Protein AF-A0A7D6BUR6-F1 (afdb_monomer_lite)

Sequence (126 aa):
MNGDNGVQLYSAHARELRHTQQHKVMKFVEYGCVEYDRENRVFLCKPIEGYNSTTYEIRNSKEFEWECNCQGFQSAKRRYEKDPNAGLPSCSHVGAVWEWVKQHNLIKVRQSVRDGLQLTLMEESA

Radius of gyration: 18.82 Å; chains: 1; bounding box: 60×35×45 Å

Foldseek 3Di:
DDPQPVQFDQDPVVRDRHDGLVRLLVVQQVVVQWDQDPVVRWIWRQDDPPPDHDIKTWHQDPVQRIAIPDPQQVVQVVVCVVPVVSDGRDGSVNSNVVVVVVVVVVVVVVVVVVVVVVVVVVVVVD

Secondary structure (DSSP, 8-state):
-------EEEETTTTEEEEEHHHHHHHHHHTT-EEEETTTTEEEEPPPTTT----EEEEEETTTEEEE-SHHHHHHHHHHHH-GGG-----HHHHHHHHHHHHHHHHHHHHHHHHHHHHHHHHTT-

Organism: Fermentimicrarchaeum limneticum (NCBI:txid2795018)

pLDDT: mean 80.75, std 17.08, range [31.98, 97.69]

Structure (mmCIF, N/CA/C/O backbone):
data_AF-A0A7D6BUR6-F1
#
_entry.id   AF-A0A7D6BUR6-F1
#
loop_
_atom_site.group_PDB
_atom_site.id
_atom_site.type_symbol
_atom_site.label_atom_id
_atom_site.label_alt_id
_atom_site.label_comp_id
_atom_site.label_asym_id
_atom_site.label_entity_id
_atom_site.label_seq_id
_atom_site.pdbx_PDB_ins_code
_atom_site.Cartn_x
_atom_site.Cartn_y
_atom_site.Cartn_z
_atom_site.occupancy
_atom_site.B_iso_or_equiv
_atom_site.auth_seq_id
_atom_site.auth_comp_id
_atom_site.auth_asym_id
_atom_site.auth_atom_id
_atom_site.pdbx_PDB_model_num
ATOM 1 N N . MET A 1 1 ? -7.703 14.408 -10.888 1.00 31.98 1 MET A N 1
ATOM 2 C CA . MET A 1 1 ? -6.267 14.125 -11.095 1.00 31.98 1 MET A CA 1
ATOM 3 C C . MET A 1 1 ? -6.135 12.637 -11.386 1.00 31.98 1 MET A C 1
ATOM 5 O O . MET A 1 1 ? -6.339 11.840 -10.481 1.00 31.98 1 MET A O 1
ATOM 9 N N . ASN A 1 2 ? -5.915 12.267 -12.652 1.00 38.78 2 ASN A N 1
ATOM 10 C CA . ASN A 1 2 ? -5.820 10.872 -13.096 1.00 38.78 2 ASN A CA 1
ATOM 11 C C . ASN A 1 2 ? -4.355 10.427 -13.042 1.00 38.78 2 ASN A C 1
ATOM 13 O O . ASN A 1 2 ? -3.592 10.705 -13.958 1.00 38.78 2 ASN A O 1
ATOM 17 N N . GLY A 1 3 ? -3.968 9.774 -11.945 1.00 39.25 3 GLY A N 1
ATOM 18 C CA . GLY A 1 3 ? -2.654 9.151 -11.757 1.00 39.25 3 GLY A CA 1
ATOM 19 C C . GLY A 1 3 ? -2.623 7.702 -12.245 1.00 39.25 3 GLY A C 1
ATOM 20 O O . GLY A 1 3 ? -2.198 6.812 -11.506 1.00 39.25 3 GLY A O 1
ATOM 21 N N . ASP A 1 4 ? -3.133 7.436 -13.450 1.00 42.97 4 ASP A N 1
ATOM 22 C CA . ASP A 1 4 ? -2.916 6.138 -14.087 1.00 42.97 4 ASP A CA 1
ATOM 23 C C . ASP A 1 4 ? -1.541 6.153 -14.750 1.00 42.97 4 ASP A C 1
ATOM 25 O O . ASP A 1 4 ? -1.371 6.600 -15.879 1.00 42.97 4 ASP A O 1
ATOM 29 N N . ASN A 1 5 ? -0.530 5.697 -14.010 1.00 48.53 5 ASN A N 1
ATOM 30 C CA . ASN A 1 5 ? 0.828 5.602 -14.535 1.00 48.53 5 ASN A CA 1
ATOM 31 C C . ASN A 1 5 ? 0.986 4.493 -15.590 1.00 48.53 5 ASN A C 1
ATOM 33 O O . ASN A 1 5 ? 2.118 4.212 -15.967 1.00 48.53 5 ASN A O 1
ATOM 37 N N . GLY A 1 6 ? -0.084 3.825 -16.052 1.00 40.94 6 GLY A N 1
ATOM 38 C CA . GLY A 1 6 ? -0.065 2.964 -17.243 1.00 40.94 6 GLY A CA 1
ATOM 39 C C . GLY A 1 6 ? 0.930 1.796 -17.206 1.00 40.94 6 GLY A C 1
ATOM 40 O O . GLY A 1 6 ? 1.127 1.125 -18.216 1.00 40.94 6 GLY A O 1
ATOM 41 N N . VAL A 1 7 ? 1.576 1.535 -16.061 1.00 50.28 7 VAL A N 1
ATOM 42 C CA . VAL A 1 7 ? 2.636 0.533 -15.936 1.00 50.28 7 VAL A CA 1
ATOM 43 C C . VAL A 1 7 ? 1.987 -0.844 -15.946 1.00 50.28 7 VAL A C 1
ATOM 45 O O . VAL A 1 7 ? 1.547 -1.353 -14.910 1.00 50.28 7 VAL A O 1
ATOM 48 N N . GLN A 1 8 ? 1.899 -1.421 -17.140 1.00 53.75 8 GLN A N 1
ATOM 49 C CA . GLN A 1 8 ? 1.542 -2.814 -17.363 1.00 53.75 8 GLN A CA 1
ATOM 50 C C . GLN A 1 8 ? 2.712 -3.704 -16.940 1.00 53.75 8 GLN A C 1
ATOM 52 O O . GLN A 1 8 ? 3.876 -3.387 -17.192 1.00 53.75 8 GLN A O 1
ATOM 57 N N . LEU A 1 9 ? 2.418 -4.822 -16.280 1.00 55.97 9 LEU A N 1
ATOM 58 C CA . LEU A 1 9 ? 3.445 -5.762 -15.852 1.00 55.97 9 LEU A CA 1
ATOM 59 C C . LEU A 1 9 ? 3.578 -6.891 -16.869 1.00 55.97 9 LEU A C 1
ATOM 61 O O . LEU A 1 9 ? 2.595 -7.499 -17.284 1.00 55.97 9 LEU A O 1
ATOM 65 N N . TYR A 1 10 ? 4.812 -7.190 -17.267 1.00 48.00 10 TYR A N 1
ATOM 66 C CA . TYR A 1 10 ? 5.079 -8.328 -18.136 1.00 48.00 10 TYR A CA 1
ATOM 67 C C . TYR A 1 10 ? 4.882 -9.634 -17.355 1.00 48.00 10 TYR A C 1
ATOM 69 O O . TYR A 1 10 ? 5.598 -9.907 -16.389 1.00 48.00 10 TYR A O 1
ATOM 77 N N . SER A 1 11 ? 3.905 -10.442 -17.766 1.00 51.47 11 SER A N 1
ATOM 78 C CA . SER A 1 11 ? 3.726 -11.802 -17.264 1.00 51.47 11 SER A CA 1
ATOM 79 C C . SER A 1 11 ? 4.642 -12.739 -18.042 1.00 51.47 11 SER A C 1
ATOM 81 O O . SER A 1 11 ? 4.384 -13.032 -19.207 1.00 51.47 11 SER A O 1
ATOM 83 N N . ALA A 1 12 ? 5.700 -13.249 -17.407 1.00 46.03 12 ALA A N 1
ATOM 84 C CA . ALA A 1 12 ? 6.602 -14.210 -18.048 1.00 46.03 12 ALA A CA 1
ATOM 85 C C . ALA A 1 12 ? 5.896 -15.529 -18.417 1.00 46.03 12 ALA A C 1
ATOM 87 O O . ALA A 1 12 ? 6.243 -16.152 -19.416 1.00 46.03 12 ALA A O 1
ATOM 88 N N . HIS A 1 13 ? 4.878 -15.918 -17.641 1.00 40.91 13 HIS A N 1
ATOM 89 C CA . HIS A 1 13 ? 4.088 -17.128 -17.867 1.00 40.91 13 HIS A CA 1
ATOM 90 C C . HIS A 1 13 ? 3.125 -16.989 -19.058 1.00 40.91 13 HIS A C 1
ATOM 92 O O . HIS A 1 13 ? 3.010 -17.907 -19.861 1.00 40.91 13 HIS A O 1
ATOM 98 N N . ALA A 1 14 ? 2.477 -15.827 -19.204 1.00 46.41 14 ALA A N 1
ATOM 99 C CA . ALA A 1 14 ? 1.524 -15.559 -20.289 1.00 46.41 14 ALA A CA 1
ATOM 100 C C . ALA A 1 14 ? 2.153 -14.842 -21.504 1.00 46.41 14 ALA A C 1
ATOM 102 O O . ALA A 1 14 ? 1.485 -14.619 -22.507 1.00 46.41 14 ALA A O 1
ATOM 103 N N . ARG A 1 15 ? 3.444 -14.489 -21.417 1.00 46.78 15 ARG A N 1
ATOM 104 C CA . ARG A 1 15 ? 4.232 -13.761 -22.431 1.00 46.78 15 ARG A CA 1
ATOM 105 C C . ARG A 1 15 ? 3.580 -12.471 -22.935 1.00 46.78 15 ARG A C 1
ATOM 107 O O . ARG A 1 15 ? 3.753 -12.092 -24.090 1.00 46.78 15 ARG A O 1
ATOM 114 N N . GLU A 1 16 ? 2.863 -11.772 -22.068 1.00 39.03 16 GLU A N 1
ATOM 115 C CA . GLU A 1 16 ? 2.130 -10.564 -22.438 1.00 39.03 16 GLU A CA 1
ATOM 116 C C . GLU A 1 16 ? 2.135 -9.528 -21.308 1.00 39.03 16 GLU A C 1
ATOM 118 O O . GLU A 1 16 ? 2.304 -9.851 -20.126 1.00 39.03 16 GLU A O 1
ATOM 123 N N . LEU A 1 17 ? 1.967 -8.261 -21.689 1.00 48.22 17 LEU A N 1
ATOM 124 C CA . LEU A 1 17 ? 1.759 -7.160 -20.757 1.00 48.22 17 LEU A CA 1
ATOM 125 C C . LEU A 1 17 ? 0.350 -7.287 -20.172 1.00 48.22 17 LEU A C 1
ATOM 127 O O . LEU A 1 17 ? -0.644 -7.051 -20.854 1.00 48.22 17 LEU A O 1
ATOM 131 N N . ARG A 1 18 ? 0.259 -7.674 -18.901 1.00 50.00 18 ARG A N 1
ATOM 132 C CA . ARG A 1 18 ? -1.007 -7.838 -18.184 1.00 50.00 18 ARG A CA 1
ATOM 133 C C . ARG A 1 18 ? -1.065 -6.916 -16.977 1.00 50.00 18 ARG A C 1
ATOM 135 O O . ARG A 1 18 ? -0.108 -6.833 -16.218 1.00 50.00 18 ARG A O 1
ATOM 142 N N . HIS A 1 19 ? -2.246 -6.326 -16.780 1.00 57.47 19 HIS A N 1
ATOM 143 C CA . HIS A 1 19 ? -2.719 -5.660 -15.560 1.00 57.47 19 HIS A CA 1
ATOM 144 C C . HIS A 1 19 ? -1.846 -4.494 -15.048 1.00 57.47 19 HIS A C 1
ATOM 146 O O . HIS A 1 19 ? -0.657 -4.622 -14.766 1.00 57.47 19 HIS A O 1
ATOM 152 N N . THR A 1 20 ? -2.460 -3.323 -14.886 1.00 70.50 20 THR A N 1
ATOM 153 C CA . THR A 1 20 ? -1.787 -2.147 -14.321 1.00 70.50 20 THR A CA 1
ATOM 154 C C . THR A 1 20 ? -1.488 -2.349 -12.831 1.00 70.50 20 THR A C 1
ATOM 156 O O . THR A 1 20 ? -2.111 -3.178 -12.159 1.00 70.50 20 THR A O 1
ATOM 159 N N . GLN A 1 21 ? -0.568 -1.558 -12.269 1.00 72.50 21 GLN A N 1
ATOM 160 C CA . GLN A 1 21 ? -0.377 -1.511 -10.809 1.00 72.50 21 GLN A CA 1
ATOM 161 C C . GLN A 1 21 ? -1.694 -1.237 -10.064 1.00 72.50 21 GLN A C 1
ATOM 163 O O . GLN A 1 21 ? -1.919 -1.814 -9.003 1.00 72.50 21 GLN A O 1
ATOM 168 N N . GLN A 1 22 ? -2.595 -0.442 -10.653 1.00 75.56 22 GLN A N 1
ATOM 169 C CA . GLN A 1 22 ? -3.933 -0.203 -10.109 1.00 75.56 22 GLN A CA 1
ATOM 170 C C . GLN A 1 22 ? -4.769 -1.485 -10.038 1.00 75.56 22 GLN A C 1
ATOM 172 O O . GLN A 1 22 ? -5.400 -1.739 -9.020 1.00 75.56 22 GLN A O 1
ATOM 177 N N . HIS A 1 23 ? -4.731 -2.348 -11.057 1.00 82.75 23 HIS A N 1
ATOM 178 C CA . HIS A 1 23 ? -5.450 -3.626 -11.012 1.00 82.75 23 HIS A CA 1
ATOM 179 C C . HIS A 1 23 ? -4.988 -4.493 -9.828 1.00 82.75 23 HIS A C 1
ATOM 181 O O . HIS A 1 23 ? -5.812 -5.084 -9.134 1.00 82.75 23 HIS A O 1
ATOM 187 N N . LYS A 1 24 ? -3.676 -4.541 -9.556 1.00 83.94 24 LYS A N 1
ATOM 188 C CA . LYS A 1 24 ? -3.138 -5.268 -8.393 1.00 83.94 24 LYS A CA 1
ATOM 189 C C . LYS A 1 24 ? -3.585 -4.663 -7.067 1.00 83.94 24 LYS A C 1
ATOM 191 O O . LYS A 1 24 ? -3.978 -5.404 -6.175 1.00 83.94 24 LYS A O 1
ATOM 196 N N . VAL A 1 25 ? -3.549 -3.334 -6.956 1.00 89.56 25 VAL A N 1
ATOM 197 C CA . VAL A 1 25 ? -4.068 -2.599 -5.791 1.00 89.56 25 VAL A CA 1
ATOM 198 C C . VAL A 1 25 ? -5.519 -2.990 -5.525 1.00 89.56 25 VAL A C 1
ATOM 200 O O . VAL A 1 25 ? -5.845 -3.404 -4.415 1.00 89.56 25 VAL A O 1
ATOM 203 N N . MET A 1 26 ? -6.365 -2.939 -6.557 1.00 88.19 26 MET A N 1
ATOM 204 C CA . MET A 1 26 ? -7.776 -3.293 -6.429 1.00 88.19 26 MET A CA 1
ATOM 205 C C . MET A 1 26 ? -7.964 -4.737 -5.977 1.00 88.19 26 MET A C 1
ATOM 207 O O . MET A 1 26 ? -8.799 -4.981 -5.115 1.00 88.19 26 MET A O 1
ATOM 211 N N . LYS A 1 27 ? -7.156 -5.679 -6.480 1.00 90.44 27 LYS A N 1
ATOM 212 C CA . LYS A 1 27 ? -7.212 -7.078 -6.039 1.00 90.44 27 LYS A CA 1
ATOM 213 C C . LYS A 1 27 ? -6.839 -7.253 -4.568 1.00 90.44 27 LYS A C 1
ATOM 215 O O . LYS A 1 27 ? -7.552 -7.950 -3.859 1.00 90.44 27 LYS A O 1
ATOM 220 N N . PHE A 1 28 ? -5.793 -6.590 -4.073 1.00 92.69 28 PHE A N 1
ATOM 221 C CA . PHE A 1 28 ? -5.464 -6.651 -2.643 1.00 92.69 28 PHE A CA 1
ATOM 222 C C . PHE A 1 28 ? -6.594 -6.118 -1.756 1.00 92.69 28 PHE A C 1
ATOM 224 O O . PHE A 1 28 ? -6.852 -6.670 -0.689 1.00 92.69 28 PHE A O 1
ATOM 231 N N . VAL A 1 29 ? -7.271 -5.055 -2.191 1.00 91.31 29 VAL A N 1
ATOM 232 C CA . VAL A 1 29 ? -8.382 -4.461 -1.439 1.00 91.31 29 VAL A CA 1
ATOM 233 C C . VAL A 1 29 ? -9.640 -5.335 -1.516 1.00 91.31 29 VAL A C 1
ATOM 235 O O . VAL A 1 29 ? -10.250 -5.601 -0.486 1.00 91.31 29 VAL A O 1
ATOM 238 N N . GLU A 1 30 ? -9.994 -5.832 -2.705 1.00 90.44 30 GLU A N 1
ATOM 239 C CA . GLU A 1 30 ? -11.148 -6.714 -2.952 1.00 90.44 30 GLU A CA 1
ATOM 240 C C . GLU A 1 30 ? -11.070 -8.007 -2.128 1.00 90.44 30 GLU A C 1
ATOM 242 O O . GLU A 1 30 ? -12.069 -8.438 -1.560 1.00 90.44 30 GLU A O 1
ATOM 247 N N . TYR A 1 31 ? -9.877 -8.594 -2.012 1.00 91.62 31 TYR A N 1
ATOM 248 C CA . TYR A 1 31 ? -9.651 -9.834 -1.264 1.00 91.62 31 TYR A CA 1
ATOM 249 C C . TYR A 1 31 ? -9.408 -9.599 0.236 1.00 91.62 31 TYR A C 1
ATOM 251 O O . TYR A 1 31 ? -9.130 -10.547 0.968 1.00 91.62 31 TYR A O 1
ATOM 259 N N . GLY A 1 32 ? -9.487 -8.351 0.717 1.00 92.75 32 GLY A N 1
ATOM 260 C CA . GLY A 1 32 ? -9.280 -8.036 2.132 1.00 92.75 32 GLY A CA 1
ATOM 261 C C . GLY A 1 32 ? -7.861 -8.337 2.625 1.00 92.75 32 GLY A C 1
ATOM 262 O O . GLY A 1 32 ? -7.664 -8.672 3.7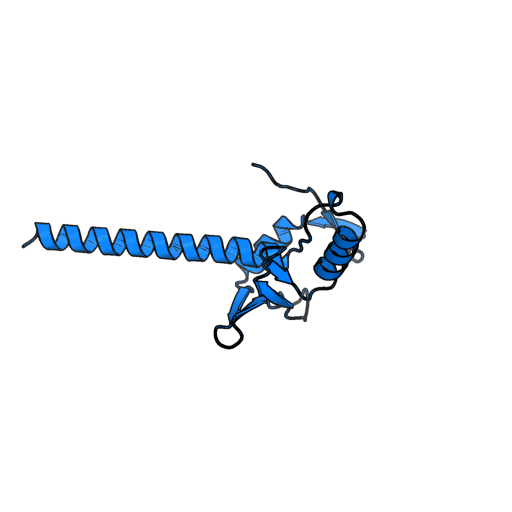90 1.00 92.75 32 GLY A O 1
ATOM 263 N N . CYS A 1 33 ? -6.856 -8.231 1.753 1.00 95.31 33 CYS A N 1
ATOM 264 C CA . CYS A 1 33 ? -5.474 -8.587 2.073 1.00 95.31 33 CYS A CA 1
ATOM 265 C C . CYS A 1 33 ? -4.762 -7.559 2.968 1.00 95.31 33 CYS A C 1
ATOM 267 O O . CYS A 1 33 ? -3.659 -7.833 3.434 1.00 95.31 33 CYS A O 1
ATOM 269 N N . VAL A 1 34 ? -5.331 -6.370 3.176 1.00 96.44 34 VAL A N 1
ATOM 270 C CA . VAL A 1 34 ? -4.720 -5.313 3.995 1.00 96.44 34 VAL A CA 1
ATOM 271 C C . VAL A 1 34 ? -5.287 -5.348 5.410 1.00 96.44 34 VAL A C 1
ATOM 273 O O . VAL A 1 34 ? -6.495 -5.233 5.612 1.00 96.44 34 VAL A O 1
ATOM 276 N N . GLU A 1 35 ? -4.395 -5.452 6.389 1.00 95.44 35 GLU A N 1
ATOM 277 C CA . GLU A 1 35 ? -4.708 -5.455 7.815 1.00 95.44 35 GLU A CA 1
ATOM 278 C C . GLU A 1 35 ? -3.827 -4.442 8.551 1.00 95.44 35 GLU A C 1
ATOM 280 O O . GLU A 1 35 ? -2.665 -4.251 8.199 1.00 95.44 35 GLU A O 1
ATOM 285 N N . TYR A 1 36 ? -4.370 -3.789 9.579 1.00 95.06 36 TYR A N 1
ATOM 286 C CA . TYR A 1 36 ? -3.585 -2.929 10.461 1.00 95.06 36 TYR A CA 1
ATOM 287 C C . TYR A 1 36 ? -3.239 -3.662 11.759 1.00 95.06 36 TYR A C 1
ATOM 289 O O . TYR A 1 36 ? -4.119 -3.917 12.584 1.00 95.06 36 TYR A O 1
ATOM 297 N N . ASP A 1 37 ? -1.954 -3.942 11.951 1.00 94.88 37 ASP A N 1
ATOM 298 C CA . ASP A 1 37 ? -1.402 -4.470 13.192 1.00 94.88 37 ASP A CA 1
ATOM 299 C C . ASP A 1 37 ? -1.193 -3.316 14.184 1.00 94.88 37 ASP A C 1
ATOM 301 O O . ASP A 1 37 ? -0.314 -2.459 14.034 1.00 94.88 37 ASP A O 1
ATOM 305 N N . ARG A 1 38 ? -2.038 -3.295 15.219 1.00 91.88 38 ARG A N 1
ATOM 306 C CA . ARG A 1 38 ? -2.027 -2.259 16.258 1.00 91.88 38 ARG A CA 1
ATOM 307 C C . ARG A 1 38 ? -0.840 -2.372 17.207 1.00 91.88 38 ARG A C 1
ATOM 309 O O . ARG A 1 38 ? -0.437 -1.344 17.750 1.00 91.88 38 ARG A O 1
ATOM 316 N N . GLU A 1 39 ? -0.321 -3.576 17.424 1.00 93.12 39 GLU A N 1
ATOM 317 C CA . GLU A 1 39 ? 0.775 -3.829 18.359 1.00 93.12 39 GLU A CA 1
ATOM 318 C C . GLU A 1 39 ? 2.072 -3.260 17.790 1.00 93.12 39 GLU A C 1
ATOM 320 O O . GLU A 1 39 ? 2.715 -2.408 18.405 1.00 93.12 39 GLU A O 1
ATOM 325 N N . ASN A 1 40 ? 2.382 -3.630 16.548 1.00 92.81 40 ASN A N 1
ATOM 326 C CA . ASN A 1 40 ? 3.596 -3.183 15.869 1.00 92.81 40 ASN A CA 1
ATOM 327 C C . ASN A 1 40 ? 3.434 -1.835 15.149 1.00 92.81 40 ASN A C 1
ATOM 329 O O . ASN A 1 40 ? 4.417 -1.280 14.651 1.00 92.81 40 ASN A O 1
ATOM 333 N N . ARG A 1 41 ? 2.207 -1.292 15.114 1.00 93.50 41 ARG A N 1
ATOM 334 C CA . ARG A 1 41 ? 1.828 -0.053 14.408 1.00 93.50 41 ARG A CA 1
ATOM 335 C C . ARG A 1 41 ? 2.225 -0.091 12.931 1.00 93.50 41 ARG A C 1
ATOM 337 O O . ARG A 1 41 ? 2.793 0.866 12.399 1.00 93.50 41 ARG A O 1
ATOM 344 N N . VAL A 1 42 ? 1.935 -1.211 12.276 1.00 96.12 42 VAL A N 1
ATOM 345 C CA . VAL A 1 42 ? 2.241 -1.439 10.860 1.00 96.12 42 VAL A CA 1
ATOM 346 C C . VAL A 1 42 ? 1.008 -1.893 10.103 1.00 96.12 42 VAL A C 1
ATOM 348 O O . VAL A 1 42 ? 0.098 -2.492 10.666 1.00 96.12 42 VAL A O 1
ATOM 351 N N . PHE A 1 43 ? 0.990 -1.640 8.802 1.00 97.38 43 PHE A N 1
ATOM 352 C CA . PHE A 1 43 ? 0.066 -2.309 7.903 1.00 97.38 43 PHE A CA 1
ATOM 353 C C . PHE A 1 43 ? 0.713 -3.580 7.366 1.00 97.38 43 PHE A C 1
ATOM 355 O O . PHE A 1 43 ? 1.872 -3.575 6.950 1.00 97.38 43 PHE A O 1
ATOM 362 N N . LEU A 1 44 ? -0.053 -4.660 7.349 1.00 97.31 44 LEU A N 1
ATOM 363 C CA . LEU A 1 44 ? 0.307 -5.927 6.742 1.00 97.31 44 LEU A CA 1
ATOM 364 C C . LEU A 1 44 ? -0.484 -6.074 5.447 1.00 97.31 44 LEU A C 1
ATOM 366 O O . LEU A 1 44 ? -1.710 -5.991 5.445 1.00 97.31 44 LEU A O 1
ATOM 370 N N . CYS A 1 45 ? 0.215 -6.303 4.340 1.00 96.62 45 CYS A N 1
ATOM 371 C CA . CYS A 1 45 ? -0.397 -6.701 3.080 1.00 96.62 45 CYS A CA 1
ATOM 372 C C . CYS A 1 45 ? -0.140 -8.195 2.879 1.00 96.62 45 CYS A C 1
ATOM 374 O O . CYS A 1 45 ? 0.968 -8.605 2.523 1.00 96.62 45 CYS A O 1
ATOM 376 N N . LYS A 1 46 ? -1.157 -9.000 3.187 1.00 95.62 46 LYS A N 1
ATOM 377 C CA . LYS A 1 46 ? -1.158 -10.456 3.050 1.00 95.62 46 LYS A CA 1
ATOM 378 C C . LYS A 1 46 ? -1.129 -10.864 1.573 1.00 95.62 46 LYS A C 1
ATOM 380 O O . LYS A 1 46 ? -1.570 -10.101 0.709 1.00 95.62 46 LYS A O 1
ATOM 385 N N . PRO A 1 47 ? -0.617 -12.061 1.261 1.00 91.62 47 PRO A N 1
ATOM 386 C CA . PRO A 1 47 ? -0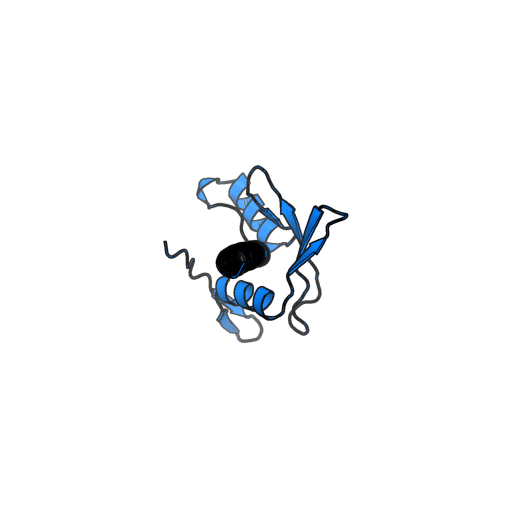.660 -12.571 -0.096 1.00 91.62 47 PRO A CA 1
ATOM 387 C C . PRO A 1 47 ? -2.092 -12.815 -0.582 1.00 91.62 47 PRO A C 1
ATOM 389 O O . PRO A 1 47 ? -2.996 -13.092 0.205 1.00 91.62 47 PRO A O 1
ATOM 392 N N . ILE A 1 48 ? -2.265 -12.764 -1.901 1.00 87.94 48 ILE A N 1
ATOM 393 C CA . ILE A 1 48 ? -3.442 -13.305 -2.576 1.00 87.94 48 ILE A CA 1
ATOM 394 C C . ILE A 1 48 ? -3.174 -14.795 -2.788 1.00 87.94 48 ILE A C 1
ATOM 396 O O . ILE A 1 48 ? -2.173 -15.173 -3.408 1.00 87.94 48 ILE A O 1
ATOM 400 N N . GLU A 1 49 ? -4.065 -15.634 -2.268 1.00 83.56 49 GLU A N 1
ATOM 401 C CA . GLU A 1 49 ? -3.956 -17.088 -2.363 1.00 83.56 49 GLU A CA 1
ATOM 402 C C . GLU A 1 49 ? -3.790 -17.541 -3.825 1.00 83.56 49 GLU A C 1
ATOM 404 O O . GLU A 1 49 ? -4.491 -17.080 -4.726 1.00 83.56 49 GLU A O 1
ATOM 409 N N . GLY A 1 50 ? -2.802 -18.404 -4.078 1.00 77.50 50 GLY A N 1
ATOM 410 C CA . GLY A 1 50 ? -2.476 -18.900 -5.420 1.00 77.50 50 GLY A CA 1
ATOM 411 C C . GLY A 1 50 ? -1.701 -17.929 -6.325 1.00 77.50 50 GLY A C 1
ATOM 412 O O . GLY A 1 50 ? -1.273 -18.338 -7.402 1.00 77.50 50 GLY A O 1
ATOM 413 N N . TYR A 1 51 ? -1.470 -16.676 -5.911 1.00 78.12 51 TYR A N 1
ATOM 414 C CA . TYR A 1 51 ? -0.690 -15.694 -6.679 1.00 78.12 51 TYR A CA 1
ATOM 415 C C . TYR A 1 51 ? 0.691 -15.421 -6.063 1.00 78.12 51 TYR A C 1
ATOM 417 O O . TYR A 1 51 ? 1.703 -15.417 -6.765 1.00 78.12 51 TYR A O 1
ATOM 425 N N . ASN A 1 52 ? 0.753 -15.195 -4.750 1.00 80.00 52 ASN A N 1
ATOM 426 C CA . ASN A 1 52 ? 1.997 -15.006 -4.002 1.00 80.00 52 ASN A CA 1
ATOM 427 C C . ASN A 1 52 ? 1.910 -15.665 -2.617 1.00 80.00 52 ASN A C 1
ATOM 429 O O . ASN A 1 52 ? 0.854 -16.139 -2.218 1.00 80.00 52 ASN A O 1
ATOM 433 N N . SER A 1 53 ? 3.027 -15.716 -1.888 1.00 86.69 53 SER A N 1
ATOM 434 C CA . SER A 1 53 ? 3.106 -16.355 -0.560 1.00 86.69 53 SER A CA 1
ATOM 435 C C . SER A 1 53 ? 3.628 -15.438 0.549 1.00 86.69 53 SER A C 1
ATOM 437 O O . SER A 1 53 ? 3.609 -15.805 1.719 1.00 86.69 53 SER A O 1
ATOM 439 N N . THR A 1 54 ? 4.110 -14.245 0.202 1.00 93.38 54 THR A N 1
ATOM 440 C CA . THR A 1 54 ? 4.773 -13.335 1.142 1.00 93.38 54 THR A CA 1
ATOM 441 C C . THR A 1 54 ? 3.814 -12.273 1.663 1.00 93.38 54 THR A C 1
ATOM 443 O O . THR A 1 54 ? 3.157 -11.597 0.870 1.00 93.38 54 THR A O 1
ATOM 446 N N . THR A 1 55 ? 3.797 -12.088 2.983 1.00 95.88 55 THR A N 1
ATOM 447 C CA . THR A 1 55 ? 3.203 -10.918 3.639 1.00 95.88 55 THR A CA 1
ATOM 448 C C . THR A 1 55 ? 4.226 -9.791 3.675 1.00 95.88 55 THR A C 1
ATOM 450 O O . THR A 1 55 ? 5.370 -10.001 4.079 1.00 95.88 55 THR A O 1
ATOM 453 N N . TYR A 1 56 ? 3.816 -8.595 3.268 1.00 96.88 56 TYR A N 1
ATOM 454 C CA . TYR A 1 56 ? 4.668 -7.410 3.295 1.00 96.88 56 TYR A CA 1
ATOM 455 C C . TYR A 1 56 ? 4.246 -6.454 4.402 1.00 96.88 56 TYR A C 1
ATOM 457 O O . TYR A 1 56 ? 3.057 -6.277 4.663 1.00 96.88 56 TYR A O 1
ATOM 465 N N . GLU A 1 57 ? 5.232 -5.808 5.012 1.00 97.69 57 GLU A N 1
ATOM 466 C CA . GLU A 1 57 ? 5.023 -4.768 6.013 1.00 97.69 57 GLU A CA 1
ATOM 467 C C . GLU A 1 57 ? 5.082 -3.396 5.351 1.00 97.69 57 GLU A C 1
ATOM 469 O O . GLU A 1 57 ? 5.953 -3.128 4.513 1.00 97.69 57 GLU A O 1
ATOM 474 N N . ILE A 1 58 ? 4.159 -2.527 5.751 1.00 97.69 58 ILE A N 1
ATOM 475 C CA . ILE A 1 58 ? 4.071 -1.140 5.324 1.00 97.69 58 ILE A CA 1
ATOM 476 C C . ILE A 1 58 ? 4.024 -0.258 6.571 1.00 97.69 58 ILE A C 1
ATOM 478 O O . ILE A 1 58 ? 3.144 -0.392 7.422 1.00 97.69 58 ILE A O 1
ATOM 482 N N . ARG A 1 59 ? 5.000 0.642 6.692 1.00 96.12 59 ARG A N 1
ATOM 483 C CA . ARG A 1 59 ? 5.197 1.522 7.851 1.00 96.12 59 ARG A CA 1
ATOM 484 C C . ARG A 1 59 ? 5.003 2.973 7.444 1.00 96.12 59 ARG A C 1
ATOM 486 O O . ARG A 1 59 ? 5.272 3.336 6.301 1.00 96.12 59 ARG A O 1
ATOM 493 N N . ASN A 1 60 ? 4.552 3.803 8.379 1.00 92.69 60 ASN A N 1
ATOM 494 C CA . ASN A 1 60 ? 4.495 5.240 8.142 1.00 92.69 60 ASN A CA 1
ATOM 495 C C . ASN A 1 60 ? 5.922 5.799 8.016 1.00 92.69 60 ASN A C 1
ATOM 497 O O . ASN A 1 60 ? 6.794 5.473 8.823 1.00 92.69 60 ASN A O 1
ATOM 501 N N . SER A 1 61 ? 6.150 6.622 6.998 1.00 91.62 61 SER A N 1
ATOM 502 C CA . SER A 1 61 ? 7.428 7.279 6.735 1.00 91.62 61 SER A CA 1
ATOM 503 C C . SER A 1 61 ? 7.218 8.785 6.687 1.00 91.62 61 SER A C 1
ATOM 505 O O . SER A 1 61 ? 6.302 9.264 6.031 1.00 91.62 61 SER A O 1
ATOM 507 N N . LYS A 1 62 ? 8.097 9.552 7.337 1.00 89.88 62 LYS A N 1
ATOM 508 C CA . LYS A 1 62 ? 8.063 11.020 7.231 1.00 89.88 62 LYS A CA 1
ATOM 509 C C . LYS A 1 62 ? 8.436 11.517 5.835 1.00 89.88 62 LYS A C 1
ATOM 511 O O . LYS A 1 62 ? 8.037 12.609 5.460 1.00 89.88 62 LYS A O 1
ATOM 516 N N . GLU A 1 63 ? 9.219 10.732 5.102 1.00 88.00 63 GLU A N 1
ATOM 517 C CA . GLU A 1 63 ? 9.764 11.119 3.801 1.00 88.00 63 GLU A CA 1
ATOM 518 C C . GLU A 1 63 ? 8.835 10.721 2.650 1.00 88.00 63 GLU A C 1
ATOM 520 O O . GLU A 1 63 ? 8.615 11.502 1.731 1.00 88.00 63 GLU A O 1
ATOM 525 N N . PHE A 1 64 ? 8.255 9.519 2.720 1.00 87.12 64 PHE A N 1
ATOM 526 C CA . PHE A 1 64 ? 7.462 8.938 1.626 1.00 87.12 64 PHE A CA 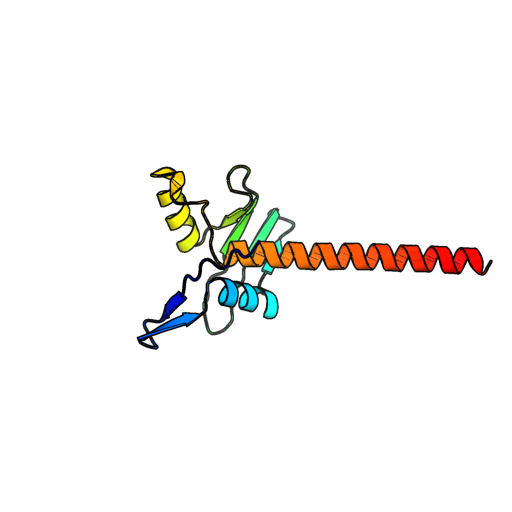1
ATOM 527 C C . PHE A 1 64 ? 5.991 8.733 1.975 1.00 87.12 64 PHE A C 1
ATOM 529 O O . PHE A 1 64 ? 5.261 8.133 1.189 1.00 87.12 64 PHE A O 1
ATOM 536 N N . GLU A 1 65 ? 5.572 9.169 3.165 1.00 88.31 65 GLU A N 1
ATOM 537 C CA . GLU A 1 65 ? 4.285 8.868 3.804 1.00 88.31 65 GLU A CA 1
ATOM 538 C C . GLU A 1 65 ? 4.117 7.387 4.186 1.00 88.31 65 GLU A C 1
ATOM 540 O O . GLU A 1 65 ? 3.805 7.067 5.335 1.00 88.31 65 GLU A O 1
ATOM 545 N N . TRP A 1 66 ? 4.442 6.475 3.270 1.00 92.69 66 TRP A N 1
ATOM 546 C CA . TRP A 1 66 ? 4.445 5.032 3.472 1.00 92.69 66 TRP A CA 1
ATOM 547 C C . TRP A 1 66 ? 5.712 4.392 2.909 1.00 92.69 66 TRP A C 1
ATOM 549 O O . TRP A 1 66 ? 6.150 4.701 1.803 1.00 92.69 66 TRP A O 1
ATOM 559 N N . GLU A 1 67 ? 6.272 3.439 3.648 1.00 95.06 67 GLU A N 1
ATOM 560 C CA . GLU A 1 67 ? 7.412 2.631 3.224 1.00 95.06 67 GLU A CA 1
ATOM 561 C C . GLU A 1 67 ? 7.070 1.145 3.298 1.00 95.06 67 GLU A C 1
ATOM 563 O O . GLU A 1 67 ? 6.595 0.667 4.325 1.00 95.06 67 GLU A O 1
ATOM 568 N N . CYS A 1 68 ? 7.325 0.409 2.213 1.00 95.69 68 CYS A N 1
ATOM 569 C CA . CYS A 1 68 ? 7.080 -1.030 2.132 1.00 95.69 68 CYS A CA 1
ATOM 570 C C . CYS A 1 68 ? 8.391 -1.820 2.050 1.00 95.69 68 CYS A C 1
ATOM 572 O O . CYS A 1 68 ? 9.325 -1.441 1.339 1.00 95.69 68 CYS A O 1
ATOM 574 N N . ASN A 1 69 ? 8.447 -2.973 2.718 1.00 96.69 69 ASN A N 1
ATOM 575 C CA . ASN A 1 69 ? 9.613 -3.861 2.684 1.00 96.69 69 ASN A CA 1
ATOM 576 C C . ASN A 1 69 ? 9.720 -4.724 1.406 1.00 96.69 69 ASN A C 1
ATOM 578 O O . ASN A 1 69 ? 10.668 -5.495 1.262 1.00 96.69 69 ASN A O 1
ATOM 582 N N . CYS A 1 70 ? 8.788 -4.612 0.450 1.00 94.19 70 CYS A N 1
ATOM 583 C CA . CYS A 1 70 ? 8.838 -5.412 -0.773 1.00 94.19 70 CYS A CA 1
ATOM 584 C C . CYS A 1 70 ? 9.971 -4.972 -1.718 1.00 94.19 70 CYS A C 1
ATOM 586 O O . CYS A 1 70 ? 10.310 -3.790 -1.820 1.00 94.19 70 CYS A O 1
ATOM 588 N N . GLN A 1 71 ? 10.502 -5.917 -2.501 1.00 92.19 71 GLN A N 1
ATOM 589 C CA . GLN A 1 71 ? 11.575 -5.656 -3.472 1.00 92.19 71 GLN A CA 1
ATOM 590 C C . GLN A 1 71 ? 11.243 -4.499 -4.431 1.00 92.19 71 GLN A C 1
ATOM 592 O O . GLN A 1 71 ? 12.122 -3.701 -4.765 1.00 92.19 71 GLN A O 1
ATOM 597 N N . GLY A 1 72 ? 9.984 -4.401 -4.873 1.00 89.75 72 GLY A N 1
ATOM 598 C CA . GLY A 1 72 ? 9.533 -3.352 -5.788 1.00 89.75 72 GLY A CA 1
ATOM 599 C C . GLY A 1 72 ? 9.704 -1.952 -5.198 1.00 89.75 72 GLY A C 1
ATOM 600 O O . GLY A 1 72 ? 10.290 -1.085 -5.845 1.00 89.75 72 GLY A O 1
ATOM 601 N N . PHE A 1 73 ? 9.279 -1.756 -3.947 1.00 93.25 73 PHE A N 1
ATOM 602 C CA . PHE A 1 73 ? 9.441 -0.484 -3.245 1.00 93.25 73 PHE A CA 1
ATOM 603 C C . PHE A 1 73 ? 10.916 -0.185 -2.976 1.00 93.25 73 PHE A C 1
ATOM 605 O O . PHE A 1 73 ? 11.392 0.891 -3.317 1.00 93.25 73 PHE A O 1
ATOM 612 N N . GLN A 1 74 ? 11.671 -1.159 -2.459 1.00 94.94 74 GLN A N 1
ATOM 613 C CA . GLN A 1 74 ? 13.097 -0.988 -2.155 1.00 94.94 74 GLN A CA 1
ATOM 614 C C . GLN A 1 74 ? 13.921 -0.634 -3.403 1.00 94.94 74 GLN A C 1
ATOM 616 O O . GLN A 1 74 ? 14.859 0.158 -3.350 1.00 94.94 74 GLN A O 1
ATOM 621 N N . SER A 1 75 ? 13.545 -1.176 -4.562 1.00 92.81 75 SER A N 1
ATOM 622 C CA . SER A 1 75 ? 14.173 -0.821 -5.838 1.00 92.81 75 SER A CA 1
ATOM 623 C C . SER A 1 75 ? 13.780 0.579 -6.313 1.00 92.81 75 SER A C 1
ATOM 625 O O . SER A 1 75 ? 14.609 1.275 -6.892 1.00 92.81 75 SER A O 1
ATOM 627 N N . ALA A 1 76 ? 12.539 1.013 -6.073 1.00 88.19 76 ALA A N 1
ATOM 628 C CA . ALA A 1 76 ? 12.111 2.381 -6.355 1.00 88.19 76 ALA A CA 1
ATOM 629 C C . ALA A 1 76 ? 12.804 3.398 -5.432 1.00 88.19 76 ALA A C 1
ATOM 631 O O . ALA A 1 76 ? 13.309 4.400 -5.927 1.00 88.19 76 ALA A O 1
ATOM 632 N N . LYS A 1 77 ? 12.939 3.086 -4.138 1.00 93.31 77 LYS A N 1
ATOM 633 C CA . LYS A 1 77 ? 13.663 3.893 -3.147 1.00 93.31 77 LYS A CA 1
ATOM 634 C C . LYS A 1 77 ? 15.117 4.124 -3.548 1.00 93.31 77 LYS A C 1
ATOM 636 O O . LYS A 1 77 ? 15.531 5.266 -3.687 1.00 93.31 77 LYS A O 1
ATOM 641 N N . ARG A 1 78 ? 15.844 3.062 -3.907 1.00 94.81 78 ARG A N 1
ATOM 642 C CA . ARG A 1 78 ? 1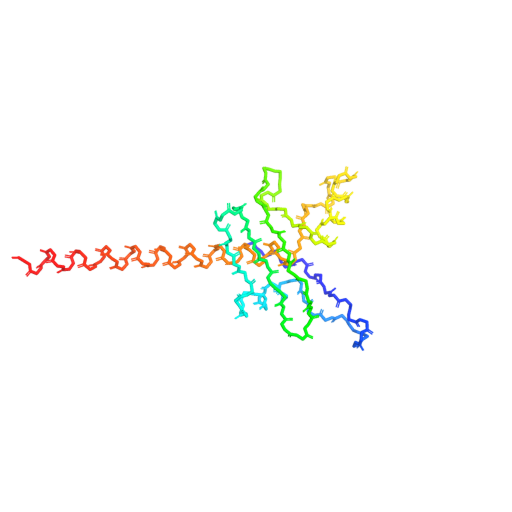7.220 3.187 -4.423 1.00 94.81 78 ARG A CA 1
ATOM 643 C C . ARG A 1 78 ? 17.342 4.019 -5.702 1.00 94.81 78 ARG A C 1
ATOM 645 O O . ARG A 1 78 ? 18.418 4.538 -5.981 1.00 94.81 78 ARG A O 1
ATOM 652 N N . ARG A 1 79 ? 16.296 4.083 -6.536 1.00 90.88 79 ARG A N 1
ATOM 653 C CA . ARG A 1 79 ? 16.290 4.955 -7.726 1.00 90.88 79 ARG A CA 1
ATOM 654 C C . ARG A 1 79 ? 16.087 6.410 -7.325 1.00 90.88 79 ARG A C 1
ATOM 656 O O . ARG A 1 79 ? 16.850 7.245 -7.784 1.00 90.88 79 ARG A O 1
ATOM 663 N N . TYR A 1 80 ? 15.136 6.672 -6.433 1.00 90.50 80 TYR A N 1
ATOM 664 C CA . TYR A 1 80 ? 14.891 8.001 -5.879 1.00 90.50 80 TYR A CA 1
ATOM 665 C C . TYR A 1 80 ? 16.126 8.575 -5.163 1.00 90.50 80 TYR A C 1
ATOM 667 O O . TYR A 1 80 ? 16.488 9.721 -5.387 1.00 90.50 80 TYR A O 1
ATOM 675 N N . GLU A 1 81 ? 16.839 7.759 -4.381 1.00 93.56 81 GLU A N 1
ATOM 676 C CA . GLU A 1 81 ? 18.084 8.163 -3.702 1.00 93.56 81 GLU A CA 1
ATOM 677 C C . GLU A 1 81 ? 19.195 8.590 -4.680 1.00 93.56 81 GLU A C 1
ATOM 679 O O . GLU A 1 81 ? 20.057 9.391 -4.327 1.00 93.56 81 GLU A O 1
ATOM 684 N N . LYS A 1 82 ? 19.192 8.054 -5.907 1.00 94.94 82 LYS A N 1
ATOM 685 C CA . LYS A 1 82 ? 20.159 8.410 -6.958 1.00 94.94 82 LYS A CA 1
ATOM 686 C C . LYS A 1 82 ? 19.705 9.603 -7.792 1.00 94.94 82 LYS A C 1
ATOM 688 O O . LYS A 1 82 ? 20.540 10.394 -8.214 1.00 94.94 82 LYS A O 1
ATOM 693 N N . ASP A 1 83 ? 18.409 9.687 -8.058 1.00 93.25 83 ASP A N 1
ATOM 694 C CA . ASP A 1 83 ? 17.781 10.764 -8.812 1.00 93.25 83 ASP A CA 1
ATOM 695 C C . ASP A 1 83 ? 16.393 11.060 -8.224 1.00 93.25 83 ASP A C 1
ATOM 697 O O . ASP A 1 83 ? 15.422 10.362 -8.545 1.00 93.25 83 ASP A O 1
ATOM 701 N N . PRO A 1 84 ? 16.269 12.105 -7.386 1.00 89.19 84 PRO A N 1
ATOM 702 C CA . PRO A 1 84 ? 14.988 12.498 -6.806 1.00 89.19 84 PRO A CA 1
ATOM 703 C C . PRO A 1 84 ? 13.923 12.885 -7.846 1.00 89.19 84 PRO A C 1
ATOM 705 O O . PRO A 1 84 ? 12.730 12.862 -7.538 1.00 89.19 84 PRO A O 1
ATOM 708 N N . ASN A 1 85 ? 14.313 13.189 -9.092 1.00 87.19 85 ASN A N 1
ATOM 709 C CA . ASN A 1 85 ? 13.369 13.492 -10.172 1.00 87.19 85 ASN A CA 1
ATOM 710 C C . ASN A 1 85 ? 12.732 12.235 -10.784 1.00 87.19 85 ASN A C 1
ATOM 712 O O . ASN A 1 85 ? 11.766 12.345 -11.537 1.00 87.19 85 ASN A O 1
ATOM 716 N N . ALA A 1 86 ? 13.213 11.035 -10.437 1.00 76.25 86 ALA A N 1
ATOM 717 C CA . ALA A 1 86 ? 12.661 9.764 -10.911 1.00 76.25 86 ALA A CA 1
ATOM 718 C C . ALA A 1 86 ? 11.261 9.442 -10.341 1.00 76.25 86 ALA A C 1
ATOM 720 O O . ALA A 1 86 ? 10.651 8.440 -10.727 1.00 76.25 86 ALA A O 1
ATOM 721 N N . GLY A 1 87 ? 10.749 10.288 -9.441 1.00 77.62 87 GLY A N 1
ATOM 722 C CA . GLY A 1 87 ? 9.446 10.152 -8.799 1.00 77.62 87 GLY A CA 1
ATOM 723 C C . GLY A 1 87 ? 9.510 9.417 -7.461 1.00 77.62 87 GLY A C 1
ATOM 724 O O . GLY A 1 87 ? 10.442 8.662 -7.177 1.00 77.62 87 GLY A O 1
ATOM 725 N N . LEU A 1 88 ? 8.494 9.649 -6.626 1.00 84.00 88 LEU A N 1
ATOM 726 C CA . LEU A 1 88 ? 8.436 9.075 -5.284 1.00 84.00 88 LEU A CA 1
ATOM 727 C C . LEU A 1 88 ? 8.365 7.536 -5.328 1.00 84.00 88 LEU A C 1
ATOM 729 O O . LEU A 1 88 ? 7.651 6.970 -6.169 1.00 84.00 88 LEU A O 1
ATOM 733 N N . PRO A 1 89 ? 9.057 6.837 -4.411 1.00 88.38 89 PRO A N 1
ATOM 734 C CA . PRO A 1 89 ? 8.992 5.385 -4.319 1.00 88.38 89 PRO A CA 1
ATOM 735 C C . PRO A 1 89 ? 7.563 4.899 -4.072 1.00 88.38 89 PRO A C 1
ATOM 737 O O . PRO A 1 89 ? 6.881 5.357 -3.160 1.00 88.38 89 PRO A O 1
ATOM 740 N N . SER A 1 90 ? 7.102 3.940 -4.874 1.00 87.88 90 SER A N 1
ATOM 741 C CA . SER A 1 90 ? 5.763 3.369 -4.730 1.00 87.88 90 SER A CA 1
ATOM 742 C C . SER A 1 90 ? 5.711 1.916 -5.201 1.00 87.88 90 SER A C 1
ATOM 744 O O . SER A 1 90 ? 6.535 1.463 -6.002 1.00 87.88 90 SER A O 1
ATOM 746 N N . CYS A 1 91 ? 4.740 1.166 -4.682 1.00 90.12 91 CYS A N 1
ATOM 747 C CA . CYS A 1 91 ? 4.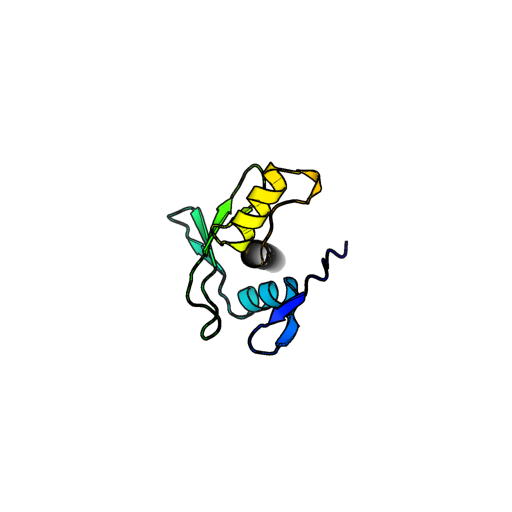423 -0.200 -5.085 1.00 90.12 91 CYS A CA 1
ATOM 748 C C . CYS A 1 91 ? 2.922 -0.478 -4.898 1.00 90.12 91 CYS A C 1
ATOM 750 O O . CYS A 1 91 ? 2.207 0.293 -4.256 1.00 90.12 91 CYS A O 1
ATOM 752 N N . SER A 1 92 ? 2.435 -1.607 -5.418 1.00 90.88 92 SER A N 1
ATOM 753 C CA . SER A 1 92 ? 1.023 -1.990 -5.277 1.00 90.88 92 SER A CA 1
ATOM 754 C C . SER A 1 92 ? 0.589 -2.235 -3.828 1.00 90.88 92 SER A C 1
ATOM 756 O O . SER A 1 92 ? -0.571 -1.998 -3.520 1.00 90.88 92 SER A O 1
ATOM 758 N N . HIS A 1 93 ? 1.485 -2.625 -2.914 1.00 93.06 93 HIS A N 1
ATOM 759 C CA . HIS A 1 93 ? 1.130 -2.765 -1.493 1.00 93.06 93 HIS A CA 1
ATOM 760 C C . HIS A 1 93 ? 0.896 -1.405 -0.821 1.00 93.06 93 HIS A C 1
ATOM 762 O O . HIS A 1 93 ? -0.069 -1.246 -0.081 1.00 93.06 93 HIS A O 1
ATOM 768 N N . VAL A 1 94 ? 1.733 -0.401 -1.123 1.00 92.94 94 VAL A N 1
ATOM 769 C CA . VAL A 1 94 ? 1.520 0.982 -0.658 1.00 92.94 94 VAL A CA 1
ATOM 770 C C . VAL A 1 94 ? 0.216 1.536 -1.229 1.00 92.94 94 VAL A C 1
ATOM 772 O O . VAL A 1 94 ? -0.579 2.109 -0.491 1.00 92.94 94 VAL A O 1
ATOM 775 N N . GLY A 1 95 ? -0.049 1.302 -2.519 1.00 90.88 95 GLY A N 1
ATOM 776 C CA . GLY A 1 95 ? -1.327 1.672 -3.133 1.00 90.88 95 GLY A CA 1
ATOM 777 C C . GLY A 1 95 ? -2.534 0.989 -2.473 1.00 90.88 95 GLY A C 1
ATOM 778 O O . GLY A 1 95 ? -3.563 1.626 -2.274 1.00 90.88 95 GLY A O 1
ATOM 779 N N . ALA A 1 96 ? -2.403 -0.280 -2.074 1.00 93.19 96 ALA A N 1
ATOM 780 C CA . ALA A 1 96 ? -3.456 -1.005 -1.365 1.00 93.19 96 ALA A CA 1
ATOM 781 C C . ALA A 1 96 ? -3.723 -0.432 0.034 1.00 93.19 96 ALA A C 1
ATOM 783 O O . ALA A 1 96 ? -4.883 -0.274 0.403 1.00 93.19 96 ALA A O 1
ATOM 784 N N . VAL A 1 97 ? -2.680 -0.064 0.789 1.00 93.81 97 VAL A N 1
ATOM 785 C CA . VAL A 1 97 ? -2.835 0.620 2.087 1.00 93.81 97 VAL A CA 1
ATOM 786 C C . VAL A 1 97 ? -3.549 1.957 1.916 1.00 93.81 97 VAL A C 1
ATOM 788 O O . VAL A 1 97 ? -4.481 2.248 2.661 1.00 93.81 97 VAL A O 1
ATOM 791 N N . TRP A 1 98 ? -3.177 2.740 0.906 1.00 91.31 98 TRP A N 1
ATOM 792 C CA . TRP A 1 98 ? -3.846 4.000 0.588 1.00 91.31 98 TRP A CA 1
ATOM 793 C C . TRP A 1 98 ? -5.346 3.841 0.342 1.00 91.31 98 TRP A C 1
ATOM 795 O O . TRP A 1 98 ? -6.157 4.527 0.969 1.00 91.31 98 TRP A O 1
ATOM 805 N N . GLU A 1 99 ? -5.723 2.923 -0.549 1.00 91.00 99 GLU A N 1
ATOM 806 C CA . GLU A 1 99 ? -7.133 2.668 -0.848 1.00 91.00 99 GLU A CA 1
ATOM 807 C C . GLU A 1 99 ? -7.873 2.090 0.364 1.00 91.00 99 GLU A C 1
ATOM 809 O O . GLU A 1 99 ? -8.997 2.504 0.652 1.00 91.00 99 GLU A O 1
ATOM 814 N N . TRP A 1 100 ? -7.231 1.217 1.143 1.00 93.19 100 TRP A N 1
ATOM 815 C CA . TRP A 1 100 ? -7.797 0.700 2.387 1.00 93.19 100 TRP A CA 1
ATOM 816 C C . TRP A 1 100 ? -8.076 1.824 3.393 1.00 93.19 100 TRP A C 1
ATOM 818 O O . TRP A 1 100 ? -9.190 1.910 3.912 1.00 93.19 100 TRP A O 1
ATOM 828 N N . VAL A 1 101 ? -7.116 2.726 3.634 1.00 89.94 101 VAL A N 1
ATOM 829 C CA . VAL A 1 101 ? -7.266 3.860 4.567 1.00 89.94 101 VAL A CA 1
ATOM 830 C C . VAL A 1 101 ? -8.397 4.775 4.115 1.00 89.94 101 VAL A C 1
ATOM 832 O O . VAL A 1 101 ? -9.245 5.161 4.920 1.00 89.94 101 VAL A O 1
ATOM 835 N N . LYS A 1 102 ? -8.460 5.082 2.818 1.00 87.88 102 LYS A N 1
ATOM 836 C CA . LYS A 1 102 ? -9.537 5.877 2.225 1.00 87.88 102 LYS A CA 1
ATOM 837 C C . LYS A 1 102 ? -10.904 5.228 2.446 1.00 87.88 102 LYS A C 1
ATOM 839 O O . LYS A 1 102 ? -11.820 5.903 2.912 1.00 87.88 102 LYS A O 1
ATOM 844 N N . GLN A 1 103 ? -11.044 3.929 2.176 1.00 86.25 103 GLN A N 1
ATOM 845 C CA . GLN A 1 103 ? -12.294 3.199 2.405 1.00 86.25 103 GLN A CA 1
ATOM 846 C C . GLN A 1 103 ? -12.692 3.192 3.886 1.00 86.25 103 GLN A C 1
ATOM 848 O O . GLN A 1 103 ? -13.841 3.489 4.212 1.00 86.25 103 GLN A O 1
ATOM 853 N N . HIS A 1 104 ? -11.748 2.941 4.793 1.00 85.94 104 HIS A N 1
ATOM 854 C CA . HIS A 1 104 ? -12.019 2.901 6.232 1.00 85.94 104 HIS A CA 1
ATOM 855 C C . HIS A 1 104 ? -12.368 4.279 6.799 1.00 85.94 104 HIS A C 1
ATOM 857 O O . HIS A 1 104 ? -13.253 4.387 7.647 1.00 85.94 104 HIS A O 1
ATOM 863 N N . ASN A 1 105 ? -11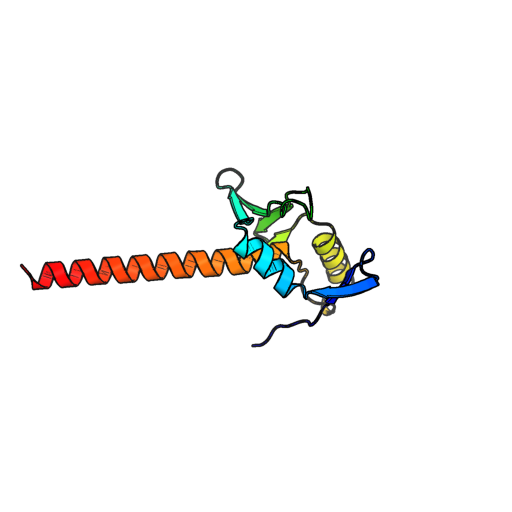.736 5.347 6.311 1.00 82.62 105 ASN A N 1
ATOM 864 C CA . ASN A 1 105 ? -12.091 6.713 6.689 1.00 82.62 105 ASN A CA 1
ATOM 865 C C . ASN A 1 105 ? -13.489 7.089 6.184 1.00 82.62 105 ASN A C 1
ATOM 867 O O . ASN A 1 105 ? -14.272 7.659 6.940 1.00 82.62 105 ASN A O 1
ATOM 871 N N . LEU A 1 106 ? -13.845 6.716 4.950 1.00 70.88 106 LEU A N 1
ATOM 872 C CA . LEU A 1 106 ? -15.196 6.930 4.419 1.00 70.88 106 LEU A CA 1
ATOM 873 C C . LEU A 1 106 ? -16.260 6.176 5.227 1.00 70.88 106 LEU A C 1
ATOM 875 O O . LEU A 1 106 ? -17.330 6.726 5.485 1.00 70.88 106 LEU A O 1
ATOM 879 N N . ILE A 1 107 ? -15.971 4.943 5.654 1.00 76.00 107 ILE A N 1
ATOM 880 C CA . ILE A 1 107 ? -16.868 4.165 6.520 1.00 76.00 107 ILE A CA 1
ATOM 881 C C . ILE A 1 107 ? -17.063 4.874 7.863 1.00 76.00 107 ILE A C 1
ATOM 883 O O . ILE A 1 107 ? -18.205 5.052 8.282 1.00 76.00 107 ILE A O 1
ATOM 887 N N . LYS A 1 108 ? -15.981 5.343 8.498 1.00 77.12 108 LYS A N 1
ATOM 888 C CA . LYS A 1 108 ? -16.057 6.092 9.763 1.00 77.12 108 LYS A CA 1
ATOM 889 C C . LYS A 1 108 ? -16.905 7.353 9.630 1.00 77.12 108 LYS A C 1
ATOM 891 O O . LYS A 1 108 ? -17.802 7.560 10.435 1.00 77.12 108 LYS A O 1
ATOM 896 N N . VAL A 1 109 ? -16.672 8.158 8.591 1.00 75.00 109 VAL A N 1
ATOM 897 C CA . VAL A 1 109 ? -17.454 9.382 8.346 1.00 75.00 109 VAL A CA 1
ATOM 898 C C . VAL A 1 109 ? -18.937 9.054 8.160 1.00 75.00 109 VAL A C 1
ATOM 900 O O . VAL A 1 109 ? -19.786 9.704 8.761 1.00 75.00 109 VAL A O 1
ATOM 903 N N . ARG A 1 110 ? -19.267 8.021 7.374 1.00 74.31 110 ARG A N 1
ATOM 904 C CA . ARG A 1 110 ? -20.661 7.584 7.179 1.00 74.31 110 ARG A CA 1
ATOM 905 C C . ARG A 1 110 ? -21.321 7.125 8.478 1.00 74.31 110 ARG A C 1
ATOM 907 O O . ARG A 1 110 ? -22.491 7.431 8.682 1.00 74.31 110 ARG A O 1
ATOM 914 N N . GLN A 1 111 ? -20.592 6.406 9.332 1.00 75.94 111 GLN A N 1
ATOM 915 C CA . GLN A 1 111 ? -21.080 6.007 10.654 1.00 75.94 111 GLN A CA 1
ATOM 916 C C . GLN A 1 111 ? -21.358 7.236 11.519 1.00 75.94 111 GLN A C 1
ATOM 918 O O . GLN A 1 111 ? -22.481 7.398 11.972 1.00 75.94 111 GLN A O 1
ATOM 923 N N . SER A 1 112 ? -20.407 8.169 11.622 1.00 80.56 112 SER A N 1
ATOM 924 C CA . SER A 1 112 ? -20.595 9.402 12.396 1.00 80.56 112 SER A CA 1
ATOM 925 C C . SER A 1 112 ? -21.790 10.237 11.921 1.00 80.56 112 SER A C 1
ATOM 927 O O . SER A 1 112 ? -22.531 10.766 12.744 1.00 80.56 112 SER A O 1
ATOM 929 N N . VAL A 1 113 ? -22.014 10.339 10.605 1.00 80.12 113 VAL A N 1
ATOM 930 C CA . VAL A 1 113 ? -23.187 11.035 10.044 1.00 80.12 113 VAL A CA 1
ATOM 931 C C . VAL A 1 113 ? -24.489 10.317 10.405 1.00 80.12 113 VAL A C 1
ATOM 933 O O . VAL A 1 113 ? -25.463 10.971 10.772 1.00 80.12 113 VAL A O 1
ATOM 936 N N . ARG A 1 114 ? -24.518 8.980 10.323 1.00 81.62 114 ARG A N 1
ATOM 937 C CA . ARG A 1 114 ? -25.689 8.174 10.696 1.00 81.62 114 ARG A CA 1
ATOM 938 C C . ARG A 1 114 ? -26.032 8.336 12.175 1.00 81.62 114 ARG A C 1
ATOM 940 O O . ARG A 1 114 ? -27.196 8.552 12.496 1.00 81.62 114 ARG A O 1
ATOM 947 N N . ASP A 1 115 ? -25.024 8.257 13.037 1.00 83.12 115 ASP A N 1
ATOM 948 C CA . ASP A 1 115 ? -25.185 8.378 14.485 1.00 83.12 115 ASP A CA 1
ATOM 949 C C . ASP A 1 115 ? -25.694 9.780 14.857 1.00 83.12 115 ASP A C 1
ATOM 951 O O . ASP A 1 115 ? -26.621 9.912 15.654 1.00 83.12 115 ASP A O 1
ATOM 955 N N . GLY A 1 116 ? -25.162 10.827 14.212 1.00 77.56 116 GLY A N 1
ATOM 956 C CA . GLY A 1 116 ? -25.633 12.204 14.386 1.00 77.56 116 GLY A CA 1
ATOM 957 C C . GLY A 1 116 ? -27.090 12.410 13.958 1.00 77.56 116 GLY A C 1
ATOM 958 O O . GLY A 1 116 ? -27.869 12.985 14.709 1.00 77.56 116 GLY A O 1
ATOM 959 N N . LEU A 1 117 ? -27.487 11.888 12.790 1.00 78.00 117 LEU A N 1
ATOM 960 C CA . LEU A 1 117 ? -28.877 11.956 12.311 1.00 78.00 117 LEU A CA 1
ATOM 961 C C . LEU A 1 117 ? -29.853 11.241 13.253 1.00 78.00 117 LEU A C 1
ATOM 963 O O . LEU A 1 117 ? -30.957 11.728 13.483 1.00 78.00 117 LEU A O 1
ATOM 967 N N . GLN A 1 118 ? -29.459 10.087 13.796 1.00 76.75 118 GLN A N 1
ATOM 968 C CA . GLN A 1 118 ? -30.298 9.332 14.722 1.00 76.75 118 GLN A CA 1
ATOM 969 C C . GLN A 1 118 ? -30.518 10.087 16.039 1.00 76.75 118 GLN A C 1
ATOM 971 O O . GLN A 1 118 ? -31.632 10.070 16.556 1.00 76.75 118 GLN A O 1
ATOM 976 N N . LEU A 1 119 ? -29.495 10.783 16.547 1.00 73.88 119 LEU A N 1
ATOM 977 C CA . LEU A 1 119 ? -29.621 11.641 17.727 1.00 73.88 119 LEU A CA 1
ATOM 978 C C . LEU A 1 119 ? -30.605 12.794 17.486 1.00 73.88 119 LEU A C 1
ATOM 980 O O . LEU A 1 119 ? -31.519 12.971 18.284 1.00 73.88 119 LEU A O 1
ATOM 984 N N . THR A 1 120 ? -30.494 13.505 16.359 1.00 71.50 120 THR A N 1
ATOM 985 C CA . THR A 1 120 ? -31.409 14.614 16.029 1.00 71.50 120 THR A CA 1
ATOM 986 C C . THR A 1 120 ? -32.867 14.155 15.927 1.00 71.50 120 THR A C 1
ATOM 988 O O . THR A 1 120 ? -33.758 14.793 16.476 1.00 71.50 120 THR A O 1
ATOM 991 N N . LEU A 1 121 ? -33.127 13.006 15.295 1.00 74.12 121 LEU A N 1
ATOM 992 C CA . LEU A 1 121 ? -34.488 12.467 15.166 1.00 74.12 121 LEU A CA 1
ATOM 993 C C . LEU A 1 121 ? -35.086 12.012 16.510 1.00 74.12 121 LEU A C 1
ATOM 995 O O . LEU A 1 121 ? -36.304 12.055 16.690 1.00 74.12 121 LEU A O 1
ATOM 999 N N . MET A 1 122 ? -34.247 11.563 17.449 1.00 65.25 122 MET A N 1
ATOM 1000 C CA . MET A 1 122 ? -34.682 11.218 18.806 1.00 65.25 122 MET A CA 1
ATOM 1001 C C . MET A 1 122 ? -34.999 12.463 19.644 1.00 65.25 122 MET A C 1
ATOM 1003 O O . MET A 1 122 ? -35.927 12.411 20.444 1.00 65.25 122 MET A O 1
ATOM 1007 N N . GLU A 1 123 ? -34.276 13.569 19.446 1.00 64.94 123 GLU A N 1
ATOM 1008 C CA . GLU A 1 123 ? -34.540 14.854 20.112 1.00 64.94 123 GLU A CA 1
ATOM 1009 C C . GLU A 1 123 ? -35.819 15.536 19.600 1.00 64.94 123 GLU A C 1
ATOM 1011 O O . GLU A 1 123 ? -36.525 16.160 20.382 1.00 64.94 123 GLU A O 1
ATOM 1016 N N . GLU A 1 124 ? -36.162 15.384 18.317 1.00 63.97 124 GLU A N 1
ATOM 1017 C CA . GLU A 1 124 ? -37.409 15.922 17.739 1.00 63.97 124 GLU A CA 1
ATOM 1018 C C . GLU A 1 124 ? -38.665 15.107 18.105 1.00 63.97 124 GLU A C 1
ATOM 1020 O O . GLU A 1 124 ? -39.788 15.576 17.918 1.00 63.97 124 GLU A O 1
ATOM 1025 N N . SER A 1 125 ? -38.485 13.882 18.607 1.00 58.94 125 SER A N 1
ATOM 1026 C CA . SER A 1 125 ? -39.575 12.968 18.986 1.00 58.94 125 SER A CA 1
ATOM 1027 C C . SER A 1 125 ? -39.863 12.945 20.498 1.00 58.94 125 SER A C 1
ATOM 1029 O O . SER A 1 125 ? -40.669 12.121 20.940 1.00 58.94 125 SER A O 1
ATOM 1031 N N . ALA A 1 126 ? -39.190 13.797 21.280 1.00 52.94 126 ALA A N 1
ATOM 1032 C CA . ALA A 1 126 ? -39.328 13.944 22.733 1.00 52.94 126 ALA A CA 1
ATOM 1033 C C . ALA A 1 126 ? -40.083 15.232 23.096 1.00 52.94 126 ALA A C 1
ATOM 1035 O O . ALA A 1 126 ? -40.856 15.187 24.081 1.00 52.94 126 ALA A O 1
#